Protein AF-A0A7V4VW98-F1 (afdb_monomer)

Nearest PDB structures (foldseek):
  4v7e-assembly1_CU  TM=2.780E-01  e=6.023E+00  Triticum aestivum
  8xvi-assembly1_R  TM=2.905E-01  e=5.648E+00  Acetivibrio thermocellus ATCC 27405
  8xve-assembly1_R  TM=2.223E-01  e=6.850E+00  Clostridium perfringens

Foldseek 3Di:
DDFDPLLLQQQLCVQVVHPRPPDDDDDPSSQVSVQVVVVVVVVVVQVVLCVLLVHHDDDDRDDDDDPDDPVVVVVVVVVLVVFFVDKDKDWDWDDDPPDITIDIDIDGHGPVVVVSSCVRNVPD

Mean predicted aligned error: 5.56 Å

Structure (mmCIF, N/CA/C/O backbone):
data_AF-A0A7V4VW98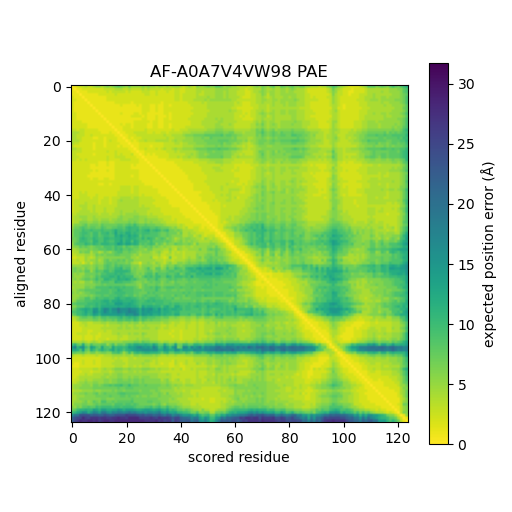-F1
#
_entry.id   AF-A0A7V4VW98-F1
#
loop_
_atom_site.group_PDB
_atom_site.id
_atom_site.type_symbol
_atom_site.label_atom_id
_atom_site.label_alt_id
_atom_site.label_comp_id
_atom_site.label_asym_id
_atom_site.label_entity_id
_atom_site.label_seq_id
_atom_site.pdbx_PDB_ins_code
_atom_site.Cartn_x
_atom_site.Cartn_y
_atom_site.Cartn_z
_atom_site.occupancy
_atom_site.B_iso_or_equiv
_atom_site.auth_seq_id
_atom_site.auth_comp_id
_atom_site.auth_asym_id
_atom_site.auth_atom_id
_atom_site.pdbx_PDB_model_num
ATOM 1 N N . MET A 1 1 ? -2.885 -1.266 0.933 1.00 87.31 1 MET A N 1
ATOM 2 C CA . MET A 1 1 ? -3.063 -0.910 -0.492 1.00 87.31 1 MET A CA 1
ATOM 3 C C . MET A 1 1 ? -2.621 -2.087 -1.345 1.00 87.31 1 MET A C 1
ATOM 5 O O . MET A 1 1 ? -1.635 -2.716 -0.986 1.00 87.31 1 MET A O 1
ATOM 9 N N . THR A 1 2 ? -3.332 -2.406 -2.424 1.00 90.31 2 THR A N 1
ATOM 10 C CA . THR A 1 2 ? -3.001 -3.518 -3.327 1.00 90.31 2 THR A CA 1
ATOM 11 C C . THR A 1 2 ? -3.001 -3.055 -4.775 1.00 90.31 2 THR A C 1
ATOM 13 O O . THR A 1 2 ? -3.876 -2.286 -5.177 1.00 90.31 2 THR A O 1
ATOM 16 N N . PHE A 1 3 ? -2.086 -3.608 -5.562 1.00 91.12 3 PHE A N 1
ATOM 17 C CA . PHE A 1 3 ? -1.977 -3.403 -7.002 1.00 91.12 3 PHE A CA 1
ATOM 18 C C . PHE A 1 3 ? -1.820 -4.748 -7.702 1.00 91.12 3 PHE A C 1
ATOM 20 O O . PHE A 1 3 ? -1.328 -5.706 -7.104 1.00 91.12 3 PHE A O 1
ATOM 27 N N . SER A 1 4 ? -2.194 -4.810 -8.980 1.00 91.19 4 SER A N 1
ATOM 28 C CA . SER A 1 4 ? -1.786 -5.937 -9.819 1.00 91.19 4 SER A CA 1
ATOM 29 C C . SER A 1 4 ? -0.259 -5.950 -9.986 1.00 91.19 4 SER A C 1
ATOM 31 O O . SER A 1 4 ? 0.402 -4.914 -9.858 1.00 91.19 4 SER A O 1
ATOM 33 N N . LYS A 1 5 ? 0.314 -7.113 -10.314 1.00 91.50 5 LYS A N 1
ATOM 34 C CA . LYS A 1 5 ? 1.756 -7.237 -10.581 1.00 91.50 5 LYS A CA 1
ATOM 35 C C . LYS A 1 5 ? 2.210 -6.318 -11.722 1.00 91.50 5 LYS A C 1
ATOM 37 O O . LYS A 1 5 ? 3.240 -5.666 -11.598 1.00 91.50 5 LYS A O 1
ATOM 42 N N . GLU A 1 6 ? 1.428 -6.230 -12.798 1.00 91.31 6 GLU A N 1
ATOM 43 C CA . GLU A 1 6 ? 1.722 -5.337 -13.925 1.00 91.31 6 GLU A CA 1
ATOM 44 C C . GLU A 1 6 ? 1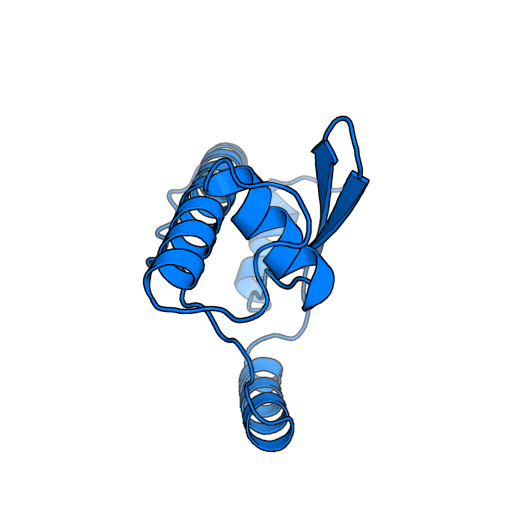.701 -3.866 -13.488 1.00 91.31 6 GLU A C 1
ATOM 46 O O . GLU A 1 6 ? 2.646 -3.126 -13.750 1.00 91.31 6 GLU A O 1
ATOM 51 N N . SER A 1 7 ? 0.662 -3.463 -12.754 1.00 92.44 7 SER A N 1
ATOM 52 C CA . SER A 1 7 ? 0.523 -2.109 -12.211 1.00 92.44 7 SER A CA 1
ATOM 53 C C . SER A 1 7 ? 1.697 -1.722 -11.313 1.00 92.44 7 SER A C 1
ATOM 55 O O . SER A 1 7 ? 2.209 -0.613 -11.432 1.00 92.44 7 SER A O 1
ATOM 57 N N . ALA A 1 8 ? 2.155 -2.634 -10.449 1.00 92.94 8 ALA A N 1
ATOM 58 C CA . ALA A 1 8 ? 3.305 -2.392 -9.583 1.00 92.94 8 ALA A CA 1
ATOM 59 C C . ALA A 1 8 ? 4.593 -2.151 -10.388 1.00 92.94 8 ALA A C 1
ATOM 61 O O . ALA A 1 8 ? 5.351 -1.243 -10.062 1.00 92.94 8 ALA A O 1
ATOM 62 N N . PHE A 1 9 ? 4.828 -2.912 -11.462 1.00 94.38 9 PHE A N 1
ATOM 63 C CA . PHE A 1 9 ? 5.996 -2.709 -12.327 1.00 94.38 9 PHE A CA 1
ATOM 64 C C . PHE A 1 9 ? 5.945 -1.383 -13.083 1.00 94.38 9 PHE A C 1
ATOM 66 O O . PHE A 1 9 ? 6.954 -0.687 -13.148 1.00 94.38 9 PHE A O 1
ATOM 73 N N . ILE A 1 10 ? 4.775 -1.006 -13.602 1.00 93.25 10 ILE A N 1
ATOM 74 C CA . ILE A 1 10 ? 4.606 0.280 -14.288 1.00 93.25 10 ILE A CA 1
ATOM 75 C C . ILE A 1 10 ? 4.825 1.439 -13.308 1.00 93.25 10 ILE A C 1
ATOM 77 O O . ILE A 1 10 ? 5.547 2.374 -13.637 1.00 93.25 10 ILE A O 1
ATOM 81 N N . LEU A 1 11 ? 4.263 1.364 -12.095 1.00 93.00 11 LEU A N 1
ATOM 82 C CA . LEU A 1 11 ? 4.482 2.379 -11.059 1.00 93.00 11 LEU A CA 1
ATOM 83 C C . LEU A 1 11 ? 5.966 2.537 -10.736 1.00 93.00 11 LEU A C 1
ATOM 85 O O . LEU A 1 11 ? 6.457 3.654 -10.662 1.00 93.00 11 LEU A O 1
ATOM 89 N N . VAL A 1 12 ? 6.692 1.431 -10.587 1.00 94.81 12 VAL A N 1
ATOM 90 C CA . VAL A 1 12 ? 8.140 1.464 -10.356 1.00 94.81 12 VAL A CA 1
ATOM 91 C C . VAL A 1 12 ? 8.882 2.118 -11.515 1.00 94.81 12 VAL A C 1
ATOM 93 O O . VAL A 1 12 ? 9.783 2.920 -11.273 1.00 94.81 12 VAL A O 1
ATOM 96 N N . ASP A 1 13 ? 8.525 1.790 -12.758 1.00 94.31 13 ASP A N 1
ATOM 97 C CA . ASP A 1 13 ? 9.158 2.402 -13.925 1.00 94.31 13 ASP A CA 1
ATOM 98 C 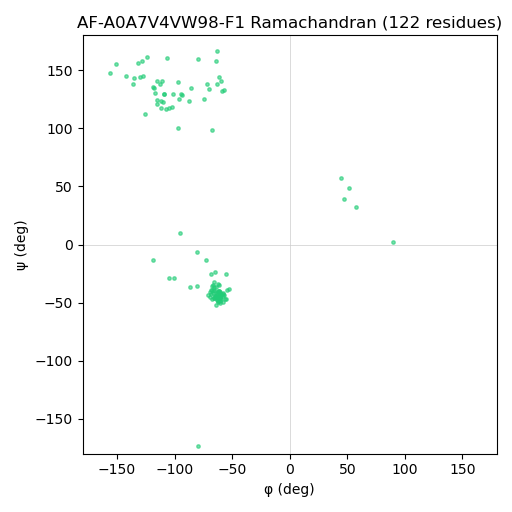C . ASP A 1 13 ? 8.949 3.922 -13.919 1.00 94.31 13 ASP A C 1
ATOM 100 O O . ASP A 1 13 ? 9.910 4.661 -14.103 1.00 94.31 13 ASP A O 1
ATOM 104 N N . ILE A 1 14 ? 7.740 4.392 -13.603 1.00 92.38 14 ILE A N 1
ATOM 105 C CA . ILE A 1 14 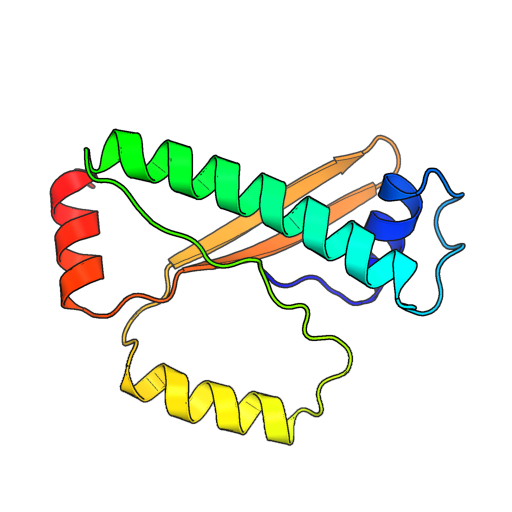? 7.436 5.825 -13.476 1.00 92.38 14 ILE A CA 1
ATOM 106 C C . ILE A 1 14 ? 8.233 6.460 -12.324 1.00 92.38 14 ILE A C 1
ATOM 108 O O . ILE A 1 14 ? 8.936 7.448 -12.529 1.00 92.38 14 ILE A O 1
ATOM 112 N N . LEU A 1 15 ? 8.172 5.880 -11.120 1.00 92.88 15 LEU A N 1
ATOM 113 C CA . LEU A 1 15 ? 8.818 6.413 -9.911 1.00 92.88 15 LEU A CA 1
ATOM 114 C C . LEU A 1 15 ? 10.342 6.508 -10.044 1.00 92.88 15 LEU A C 1
ATOM 116 O O . LEU A 1 15 ? 10.955 7.427 -9.507 1.00 92.88 15 LEU A O 1
ATOM 120 N N . LEU A 1 16 ? 10.955 5.559 -10.752 1.00 95.38 16 LEU A N 1
ATOM 121 C CA . LEU A 1 16 ? 12.400 5.511 -10.977 1.00 95.38 16 LEU A CA 1
ATOM 122 C C . LEU A 1 16 ? 12.819 6.153 -12.307 1.00 95.38 16 LEU A C 1
ATOM 124 O O . LEU A 1 16 ? 13.978 6.013 -12.703 1.00 95.38 16 LEU A O 1
ATOM 128 N N . ASN A 1 17 ? 11.896 6.838 -12.991 1.00 93.00 17 ASN A N 1
ATOM 129 C CA . ASN A 1 17 ? 12.113 7.507 -14.273 1.00 93.00 17 ASN A CA 1
ATOM 130 C C . ASN A 1 17 ? 12.746 6.588 -15.341 1.00 93.00 17 ASN A C 1
ATOM 132 O O . ASN A 1 17 ? 13.746 6.914 -15.986 1.00 93.00 17 ASN A O 1
ATOM 136 N N . ARG A 1 18 ? 12.179 5.390 -15.492 1.00 93.50 18 ARG A N 1
ATOM 137 C CA . ARG A 1 18 ? 12.558 4.355 -16.461 1.00 93.50 18 ARG A CA 1
ATOM 138 C C . ARG A 1 18 ? 11.520 4.279 -17.581 1.00 93.50 18 ARG A C 1
ATOM 140 O O . ARG A 1 18 ? 10.365 4.658 -17.424 1.00 93.50 18 ARG A O 1
ATOM 147 N N . HIS A 1 19 ? 11.914 3.701 -18.713 1.00 91.50 19 HIS A N 1
ATOM 148 C CA . HIS A 1 19 ? 10.952 3.344 -19.755 1.00 91.50 19 HIS A CA 1
ATOM 149 C C . HIS A 1 19 ? 9.960 2.288 -19.252 1.00 91.50 19 HIS A C 1
ATOM 151 O O . HIS A 1 19 ? 10.358 1.309 -18.620 1.00 91.50 19 HIS A O 1
ATOM 157 N N . ILE A 1 20 ? 8.683 2.458 -19.592 1.00 91.44 20 ILE A N 1
ATOM 158 C CA . ILE A 1 20 ? 7.612 1.537 -19.201 1.00 91.44 20 ILE A CA 1
ATOM 159 C C . ILE A 1 20 ? 7.887 0.125 -19.726 1.00 91.44 20 ILE A C 1
ATOM 161 O O . ILE A 1 20 ? 8.187 -0.081 -20.903 1.00 91.44 20 ILE A O 1
ATOM 165 N N . GLY A 1 21 ? 7.743 -0.860 -18.842 1.00 91.19 21 GLY A N 1
ATOM 166 C CA . GLY A 1 21 ? 7.979 -2.271 -19.121 1.00 91.19 21 GLY A CA 1
ATOM 167 C C . GLY A 1 21 ? 9.419 -2.718 -18.866 1.00 91.19 21 GLY A C 1
ATOM 168 O O . GLY A 1 21 ? 9.713 -3.898 -19.099 1.00 91.19 21 GLY A O 1
ATOM 169 N N . LYS A 1 22 ? 10.302 -1.829 -18.386 1.00 94.31 22 LYS A N 1
ATOM 170 C CA . LYS A 1 22 ? 11.693 -2.146 -18.023 1.00 94.31 22 LYS A CA 1
ATOM 171 C C . LYS A 1 22 ? 11.745 -3.038 -16.785 1.00 94.31 22 LYS A C 1
ATOM 173 O O . LYS A 1 22 ? 1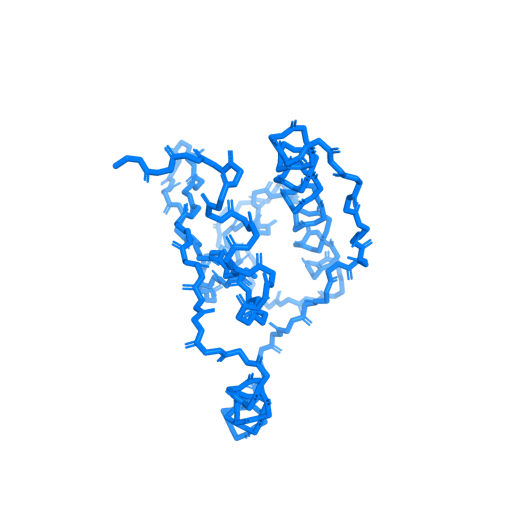2.519 -3.996 -16.765 1.00 94.31 22 LYS A O 1
ATOM 178 N N . THR A 1 23 ? 10.927 -2.756 -15.777 1.00 95.69 23 THR A N 1
ATOM 179 C CA . THR A 1 23 ? 10.894 -3.538 -14.536 1.00 95.69 23 THR A CA 1
ATOM 180 C C . THR A 1 23 ? 10.198 -4.881 -14.762 1.00 95.69 23 THR A C 1
ATOM 182 O O . THR A 1 23 ? 9.067 -4.945 -15.240 1.00 95.69 23 THR A O 1
ATOM 185 N N . LYS A 1 24 ? 10.887 -5.979 -14.420 1.00 93.75 24 LYS A N 1
ATOM 186 C CA . LYS A 1 24 ? 10.374 -7.364 -14.519 1.00 93.75 24 LYS A CA 1
ATOM 187 C C . LYS A 1 24 ? 10.300 -8.094 -13.175 1.00 93.75 24 LYS A C 1
ATOM 189 O O . LYS A 1 24 ? 9.674 -9.148 -13.084 1.00 93.75 24 LYS A O 1
ATOM 194 N N . ALA A 1 25 ? 10.936 -7.543 -12.146 1.00 93.19 25 ALA A N 1
ATOM 195 C CA . ALA A 1 25 ? 10.971 -8.069 -10.789 1.00 93.19 25 ALA A CA 1
ATOM 196 C C . ALA A 1 25 ? 11.122 -6.909 -9.795 1.00 93.19 25 ALA A C 1
ATOM 198 O O . ALA A 1 25 ? 11.638 -5.855 -10.162 1.00 93.19 25 ALA A O 1
ATOM 199 N N . LEU A 1 26 ? 10.680 -7.109 -8.549 1.00 92.62 26 LEU A N 1
ATOM 200 C CA . LEU A 1 26 ? 10.866 -6.133 -7.473 1.00 92.62 26 LEU A CA 1
ATOM 201 C C . LEU A 1 26 ? 12.093 -6.506 -6.635 1.00 92.62 26 LEU A C 1
ATOM 203 O O . LEU A 1 26 ? 12.011 -7.389 -5.778 1.00 92.62 26 LEU A O 1
ATOM 207 N N . GLY A 1 27 ? 13.220 -5.840 -6.889 1.00 92.81 27 GLY A N 1
ATOM 208 C CA . GLY A 1 27 ? 14.374 -5.854 -5.997 1.00 92.81 27 GLY A CA 1
ATOM 209 C C . GLY A 1 27 ? 14.182 -4.895 -4.821 1.00 92.81 27 GLY A C 1
ATOM 210 O O . GLY A 1 27 ? 13.114 -4.312 -4.631 1.00 92.81 27 GLY A O 1
ATOM 211 N N . GLU A 1 28 ? 15.223 -4.719 -4.012 1.00 93.50 28 GLU A N 1
ATOM 212 C CA . GLU A 1 28 ? 15.155 -3.857 -2.824 1.00 93.50 28 GLU A CA 1
ATOM 213 C C . GLU A 1 28 ? 14.911 -2.383 -3.174 1.00 93.50 28 GLU A C 1
ATOM 215 O O . GLU A 1 28 ? 14.131 -1.712 -2.500 1.00 93.50 28 GLU A O 1
ATOM 220 N N . LEU A 1 29 ? 15.493 -1.890 -4.273 1.00 95.19 29 LEU A N 1
ATOM 221 C CA . LEU A 1 29 ? 15.269 -0.519 -4.738 1.00 95.19 29 LEU A CA 1
ATOM 222 C C . LEU A 1 29 ? 13.818 -0.307 -5.185 1.00 95.19 29 LEU A C 1
ATOM 224 O O . LEU A 1 29 ? 13.186 0.677 -4.805 1.00 95.19 29 LEU A O 1
ATOM 228 N N . GLU A 1 30 ? 13.277 -1.236 -5.973 1.00 95.62 30 GLU A N 1
ATOM 229 C CA . GLU A 1 30 ? 11.906 -1.155 -6.474 1.00 95.62 30 GLU A CA 1
ATOM 230 C C . GLU A 1 30 ? 10.878 -1.259 -5.341 1.00 95.62 30 GLU A C 1
ATOM 232 O O . GLU A 1 30 ? 9.892 -0.519 -5.326 1.00 95.62 30 GLU A O 1
ATOM 237 N N . LYS A 1 31 ? 11.123 -2.137 -4.359 1.00 94.00 31 LYS A N 1
ATOM 238 C CA . LYS A 1 31 ? 10.309 -2.212 -3.139 1.00 94.00 31 LYS A CA 1
ATOM 239 C C . LYS A 1 31 ? 10.384 -0.902 -2.358 1.00 94.00 31 LYS A C 1
ATOM 241 O O . LYS A 1 31 ? 9.342 -0.357 -2.019 1.00 94.00 31 LYS A O 1
ATOM 246 N N . SER A 1 32 ? 11.578 -0.364 -2.121 1.00 94.31 32 SER A N 1
ATOM 247 C CA . SER A 1 32 ? 11.748 0.902 -1.395 1.00 94.31 32 SER A CA 1
ATOM 248 C C . SER A 1 32 ? 10.987 2.056 -2.062 1.00 94.31 32 SER A C 1
ATOM 250 O O . SER A 1 32 ? 10.242 2.774 -1.397 1.00 94.31 32 SER A O 1
ATOM 252 N N . ALA A 1 33 ? 11.051 2.164 -3.393 1.00 94.88 33 ALA A N 1
ATOM 253 C CA . ALA A 1 33 ? 10.306 3.177 -4.143 1.00 94.88 33 ALA A CA 1
ATOM 254 C C . ALA A 1 33 ? 8.781 3.055 -3.957 1.00 94.88 33 ALA A C 1
ATOM 256 O O . ALA A 1 33 ? 8.098 4.045 -3.691 1.00 94.88 33 ALA A O 1
ATOM 257 N N . LEU A 1 34 ? 8.236 1.836 -4.044 1.00 93.56 34 LEU A N 1
ATOM 258 C CA . LEU A 1 34 ? 6.814 1.588 -3.777 1.00 93.56 34 LEU A CA 1
ATOM 259 C C . LEU A 1 34 ? 6.440 1.853 -2.312 1.00 93.56 34 LEU A C 1
ATOM 261 O O . LEU A 1 34 ? 5.309 2.254 -2.031 1.00 93.56 34 LEU A O 1
ATOM 265 N N . GLN A 1 35 ? 7.367 1.621 -1.381 1.00 92.69 35 GLN A N 1
ATOM 266 C CA . GLN A 1 35 ? 7.143 1.798 0.050 1.00 92.69 35 GLN A CA 1
ATOM 267 C C . GLN A 1 35 ? 7.047 3.282 0.379 1.00 92.69 35 GLN A C 1
ATOM 269 O O . GLN A 1 35 ? 6.124 3.680 1.086 1.00 92.69 35 GLN A O 1
ATOM 274 N N . GLU A 1 36 ? 7.929 4.092 -0.203 1.00 92.50 36 GLU A N 1
ATOM 275 C CA . GLU A 1 36 ? 7.905 5.546 -0.075 1.00 92.50 36 GLU A CA 1
ATOM 276 C C . GLU A 1 36 ? 6.647 6.145 -0.712 1.00 92.50 36 GLU A C 1
ATOM 278 O O . GLU A 1 36 ? 5.945 6.930 -0.075 1.00 92.50 36 GLU A O 1
ATOM 283 N N . MET A 1 37 ? 6.270 5.693 -1.914 1.00 91.94 37 MET A N 1
ATOM 284 C CA . MET A 1 37 ? 4.989 6.071 -2.525 1.00 91.94 37 MET A CA 1
ATOM 285 C C . MET A 1 37 ? 3.812 5.742 -1.592 1.00 91.94 37 MET A C 1
ATOM 287 O O . MET A 1 37 ? 2.930 6.573 -1.367 1.00 91.94 37 MET A O 1
ATOM 291 N N . GLY A 1 38 ? 3.799 4.534 -1.022 1.00 89.94 38 GLY A N 1
ATOM 292 C CA . GLY A 1 38 ? 2.790 4.124 -0.051 1.00 89.94 38 GLY A CA 1
ATOM 293 C C . GLY A 1 38 ? 2.780 5.009 1.195 1.00 89.94 38 GLY A C 1
ATOM 294 O O . GLY A 1 38 ? 1.705 5.403 1.642 1.00 89.94 38 GLY A O 1
ATOM 295 N N . ASN A 1 39 ? 3.955 5.351 1.724 1.00 89.25 39 ASN A N 1
ATOM 296 C CA . ASN A 1 39 ? 4.120 6.207 2.894 1.00 89.25 39 ASN A CA 1
ATOM 297 C C . ASN A 1 39 ? 3.550 7.612 2.647 1.00 89.25 39 ASN A C 1
ATOM 299 O O . ASN A 1 39 ? 2.785 8.114 3.469 1.00 89.25 39 ASN A O 1
ATOM 303 N N . ILE A 1 40 ? 3.826 8.200 1.480 1.00 90.62 40 ILE A N 1
ATOM 304 C CA . ILE A 1 40 ? 3.294 9.508 1.071 1.00 90.62 40 ILE A CA 1
ATOM 305 C C . ILE A 1 40 ? 1.763 9.473 0.968 1.00 90.62 40 ILE A C 1
ATOM 307 O O . ILE A 1 40 ? 1.086 10.324 1.548 1.00 90.62 40 ILE A O 1
ATOM 311 N N . ILE A 1 41 ? 1.197 8.483 0.268 1.00 89.56 41 ILE A N 1
ATOM 312 C CA . ILE A 1 41 ? -0.257 8.384 0.052 1.00 89.56 41 ILE A CA 1
ATOM 313 C C . ILE A 1 41 ? -0.993 8.127 1.370 1.00 89.56 41 ILE A C 1
ATOM 315 O O . ILE A 1 41 ? -1.988 8.792 1.662 1.00 89.56 41 ILE A O 1
ATOM 319 N N . ILE A 1 42 ? -0.502 7.186 2.182 1.00 88.44 42 ILE A N 1
ATOM 320 C CA . ILE A 1 42 ? -1.093 6.866 3.488 1.00 88.44 42 ILE A CA 1
ATOM 321 C C . ILE A 1 42 ? -0.972 8.063 4.427 1.00 88.44 42 ILE A C 1
ATOM 323 O O . ILE A 1 42 ? -1.951 8.412 5.080 1.00 88.44 42 ILE A O 1
ATOM 327 N N . GLY A 1 43 ? 0.188 8.721 4.466 1.00 88.56 43 GLY A N 1
ATOM 328 C CA . GLY A 1 43 ? 0.406 9.917 5.274 1.00 88.56 43 GLY A CA 1
ATOM 329 C C . GLY A 1 43 ? -0.547 11.047 4.896 1.00 88.56 43 GLY A C 1
ATOM 330 O O . GLY A 1 43 ? -1.195 11.625 5.767 1.00 88.56 43 GLY A O 1
ATOM 331 N N . ALA A 1 44 ? -0.707 11.326 3.601 1.00 88.94 44 ALA A N 1
ATOM 332 C CA . ALA A 1 44 ? -1.656 12.324 3.116 1.00 88.94 44 ALA A CA 1
ATOM 333 C C . ALA A 1 44 ? -3.106 11.971 3.489 1.00 88.94 44 ALA A C 1
ATOM 335 O O . ALA A 1 44 ? -3.831 12.822 4.009 1.00 88.94 44 ALA A O 1
ATOM 336 N N . PHE A 1 45 ? -3.509 10.713 3.284 1.00 87.56 45 PHE A N 1
ATOM 337 C CA . PHE A 1 45 ? -4.843 10.228 3.634 1.00 87.56 45 PHE A CA 1
ATOM 338 C C . PHE A 1 45 ? -5.122 10.353 5.136 1.00 87.56 45 PHE A C 1
ATOM 340 O O . PHE A 1 45 ? -6.133 10.926 5.537 1.00 87.56 45 PHE A O 1
ATOM 347 N N . VAL A 1 46 ? -4.209 9.870 5.979 1.00 87.06 46 VAL A N 1
ATOM 348 C CA . VAL A 1 46 ? -4.374 9.891 7.434 1.00 87.06 46 VAL A CA 1
ATOM 349 C C . VAL A 1 46 ? -4.337 11.312 7.989 1.00 87.06 46 VAL A C 1
ATOM 351 O O . VAL A 1 46 ? -5.108 11.629 8.894 1.00 87.06 46 VAL A O 1
ATOM 354 N N . ASN A 1 47 ? -3.519 12.199 7.424 1.00 88.31 47 ASN A N 1
ATOM 355 C CA . ASN A 1 47 ? -3.531 13.615 7.786 1.00 88.31 47 ASN A CA 1
ATOM 356 C C . ASN A 1 47 ? -4.870 14.282 7.446 1.00 88.31 47 ASN A C 1
ATOM 358 O O . ASN A 1 47 ? -5.390 15.058 8.249 1.00 88.31 47 ASN A O 1
ATOM 362 N N . ALA A 1 48 ? -5.443 13.988 6.275 1.00 88.00 48 ALA A N 1
ATOM 363 C CA . ALA A 1 48 ? -6.764 14.490 5.903 1.00 88.00 48 ALA A CA 1
ATOM 364 C C . ALA A 1 48 ? -7.850 13.936 6.834 1.00 88.00 48 ALA A C 1
ATOM 366 O O . ALA A 1 48 ? -8.669 14.698 7.349 1.00 88.00 48 ALA A O 1
ATOM 367 N N . LEU A 1 49 ? -7.803 12.632 7.116 1.00 85.69 49 LEU A N 1
ATOM 368 C CA . LEU A 1 49 ? -8.731 11.982 8.029 1.00 85.69 49 LEU A CA 1
ATOM 369 C C . LEU A 1 49 ? -8.641 12.587 9.436 1.00 85.69 49 LEU A C 1
ATOM 371 O O . LEU A 1 49 ? -9.659 13.002 9.975 1.00 85.69 49 LEU A O 1
ATOM 375 N N . SER A 1 50 ? -7.437 12.750 9.988 1.00 87.62 50 SER A N 1
ATOM 376 C CA . SER A 1 50 ? -7.203 13.341 11.318 1.00 87.62 50 SER A CA 1
ATOM 377 C C . SER A 1 50 ? -7.877 14.705 11.487 1.00 87.62 50 SER A C 1
ATOM 379 O O . SER A 1 50 ? -8.431 14.996 12.547 1.00 87.62 50 SER A O 1
ATOM 381 N N . LYS A 1 51 ? -7.877 15.535 10.433 1.00 87.25 51 LYS A N 1
ATOM 382 C CA . LYS A 1 51 ? -8.555 16.842 10.429 1.00 87.25 51 LYS A CA 1
ATOM 383 C C . LYS A 1 51 ? -10.076 16.708 10.477 1.00 87.25 51 LYS A C 1
ATOM 385 O O . LYS A 1 51 ? -10.718 17.484 11.175 1.00 87.25 51 LYS A O 1
ATOM 390 N N . ILE A 1 52 ? -10.642 15.732 9.766 1.00 85.81 52 ILE A N 1
ATOM 391 C CA . ILE A 1 52 ? -12.088 15.457 9.766 1.00 85.81 52 ILE A CA 1
ATOM 392 C C . ILE A 1 52 ? -12.522 14.944 11.137 1.00 85.81 52 ILE A C 1
ATOM 394 O O . ILE A 1 52 ? -13.502 15.429 11.694 1.00 85.81 52 ILE A O 1
ATOM 398 N N . VAL A 1 53 ? -11.773 13.989 11.697 1.00 85.88 53 VAL A N 1
ATOM 399 C CA . VAL A 1 53 ? -12.126 13.373 12.983 1.00 85.88 53 VAL A CA 1
ATOM 400 C C . VAL A 1 53 ? -11.717 14.232 14.190 1.00 85.88 53 VAL A C 1
ATOM 402 O O . VAL A 1 53 ? -12.045 13.907 15.330 1.00 85.88 53 VAL A O 1
ATOM 405 N N . ASN A 1 54 ? -10.993 15.332 13.947 1.00 85.44 54 ASN A N 1
ATOM 406 C CA . ASN A 1 54 ? -10.386 16.209 14.950 1.00 85.44 54 ASN A CA 1
ATOM 407 C C . ASN A 1 54 ? -9.617 15.437 16.041 1.00 85.44 54 ASN A C 1
ATOM 409 O O . ASN A 1 54 ? -9.678 15.757 17.230 1.00 85.44 54 ASN A O 1
ATOM 413 N N . ARG A 1 55 ? -8.915 14.375 15.631 1.00 81.44 55 ARG A N 1
ATOM 414 C CA . ARG A 1 55 ? -8.080 13.535 16.495 1.00 81.44 55 ARG A CA 1
ATOM 415 C C . ARG A 1 55 ? -6.819 13.107 15.751 1.00 81.44 55 ARG A C 1
ATOM 417 O O . ARG A 1 55 ? -6.884 12.878 14.544 1.00 81.44 55 ARG A O 1
ATOM 424 N N . PRO A 1 56 ? -5.679 12.988 16.449 1.00 76.81 56 PRO A N 1
ATOM 425 C CA . PRO A 1 56 ? -4.452 12.515 15.834 1.00 76.81 56 PRO A CA 1
ATOM 426 C C . PRO A 1 56 ? -4.541 11.017 15.537 1.00 76.81 56 PRO A C 1
ATOM 428 O O . PRO A 1 56 ? -4.994 10.233 16.371 1.00 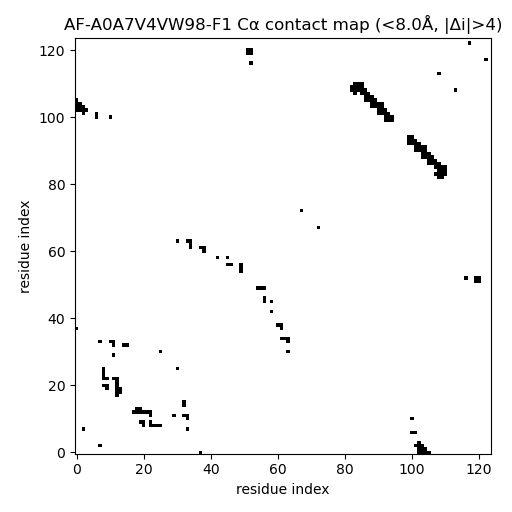76.81 56 PRO A O 1
ATOM 431 N N . PHE A 1 57 ? -4.050 10.627 14.367 1.00 80.00 57 PHE A N 1
ATOM 432 C CA . PHE A 1 57 ? -3.790 9.240 14.007 1.00 80.00 57 PHE A CA 1
ATOM 433 C C . PHE A 1 57 ? -2.282 9.022 13.910 1.00 80.00 57 PHE A C 1
ATOM 435 O O . PHE A 1 57 ? -1.554 9.862 13.381 1.00 80.00 57 PHE A O 1
ATOM 442 N N . PHE A 1 58 ? -1.820 7.867 14.379 1.00 75.50 58 PHE A N 1
ATOM 443 C CA . PHE A 1 58 ? -0.429 7.451 14.248 1.00 75.50 58 PHE A CA 1
ATOM 444 C C . PHE A 1 58 ? -0.345 6.308 13.244 1.00 75.50 58 PHE A C 1
ATOM 446 O O . PHE A 1 58 ? -1.080 5.328 13.353 1.00 75.50 58 PHE A O 1
ATOM 453 N N . ILE A 1 59 ? 0.554 6.434 12.269 1.00 72.50 59 ILE A N 1
ATOM 454 C CA . ILE A 1 59 ? 0.837 5.378 11.297 1.00 72.50 59 ILE A CA 1
ATOM 455 C C . ILE A 1 59 ? 2.245 4.841 11.488 1.00 72.5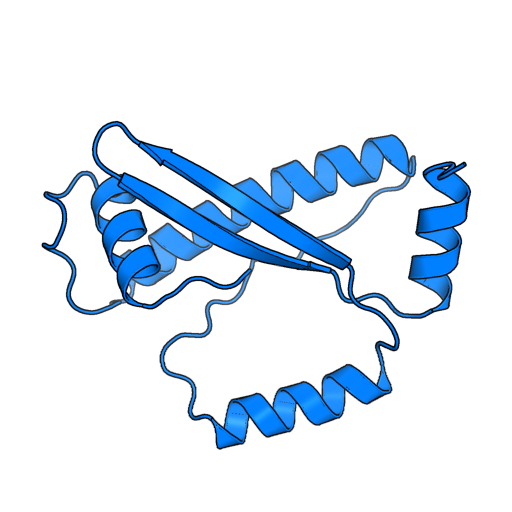0 59 ILE A C 1
ATOM 457 O O . ILE A 1 59 ? 3.197 5.594 11.684 1.00 72.50 59 ILE A O 1
ATOM 461 N N . SER A 1 60 ? 2.380 3.524 11.391 1.00 79.50 60 SER A N 1
ATOM 462 C CA . SER A 1 60 ? 3.671 2.887 11.158 1.00 79.50 60 SER A CA 1
ATOM 463 C C . SER A 1 60 ? 4.046 2.971 9.678 1.00 79.50 60 SER A C 1
ATOM 465 O O . SER A 1 60 ? 3.169 3.063 8.817 1.00 79.50 60 SER A O 1
ATOM 467 N N . VAL A 1 61 ? 5.337 2.827 9.373 1.00 76.31 61 VAL A N 1
ATOM 468 C CA . VAL A 1 61 ? 5.808 2.708 7.986 1.00 76.31 61 VAL A CA 1
ATOM 469 C C . VAL A 1 61 ? 5.115 1.518 7.300 1.00 76.31 61 VAL A C 1
ATOM 471 O O . VAL A 1 61 ? 5.063 0.428 7.887 1.00 76.31 61 VAL A O 1
ATOM 474 N N . PRO A 1 62 ? 4.585 1.682 6.073 1.00 79.25 62 PRO A N 1
ATOM 475 C CA . PRO A 1 62 ? 3.932 0.594 5.356 1.00 79.25 62 PRO A CA 1
ATOM 476 C C . PRO A 1 62 ? 4.898 -0.566 5.121 1.00 79.25 62 PRO A C 1
ATOM 478 O O . PRO A 1 62 ? 6.058 -0.349 4.783 1.00 79.25 62 PRO A O 1
ATOM 481 N N . LYS A 1 63 ? 4.424 -1.806 5.247 1.00 82.69 63 LYS A N 1
ATOM 482 C CA . LYS A 1 63 ? 5.180 -2.992 4.824 1.00 82.69 63 LYS A CA 1
ATOM 483 C C . LYS A 1 63 ? 4.722 -3.419 3.437 1.00 82.69 63 LYS A C 1
ATOM 485 O O . LYS A 1 63 ? 3.524 -3.415 3.155 1.00 82.69 63 LYS A O 1
ATOM 490 N N . ILE A 1 64 ? 5.666 -3.816 2.588 1.00 82.56 64 ILE A N 1
ATOM 491 C CA . ILE A 1 64 ? 5.350 -4.386 1.278 1.00 82.56 64 ILE A CA 1
ATOM 492 C C . ILE A 1 64 ? 5.296 -5.900 1.374 1.00 82.56 64 ILE A C 1
ATOM 494 O O . ILE A 1 64 ? 6.229 -6.554 1.832 1.00 82.56 64 ILE A O 1
ATOM 498 N N . ALA A 1 65 ? 4.191 -6.431 0.874 1.00 83.19 65 ALA A N 1
ATOM 499 C CA . ALA A 1 65 ? 3.969 -7.834 0.608 1.00 83.19 65 ALA A CA 1
ATOM 500 C C . ALA A 1 65 ? 3.986 -8.034 -0.911 1.00 83.19 65 ALA A C 1
ATOM 502 O O . ALA A 1 65 ? 3.140 -7.482 -1.613 1.00 83.19 65 ALA A O 1
ATOM 503 N N . PHE A 1 66 ? 4.940 -8.808 -1.423 1.00 83.88 66 PHE A N 1
ATOM 504 C CA . PHE A 1 66 ? 4.994 -9.182 -2.833 1.00 83.88 66 PHE A CA 1
ATOM 505 C C . PHE A 1 66 ? 5.327 -10.663 -2.947 1.00 83.88 66 PHE A C 1
ATOM 507 O O . PHE A 1 66 ? 6.183 -11.150 -2.215 1.00 83.88 66 PHE A O 1
ATOM 514 N N . ASP A 1 67 ? 4.645 -11.353 -3.860 1.00 80.44 67 ASP A N 1
ATOM 515 C CA . ASP A 1 67 ? 4.829 -12.788 -4.108 1.00 80.44 67 ASP A CA 1
ATOM 516 C C . ASP A 1 67 ? 4.601 -13.673 -2.865 1.00 80.44 67 ASP A C 1
ATOM 518 O O . ASP A 1 67 ? 5.237 -14.707 -2.671 1.00 80.44 67 ASP A O 1
ATOM 522 N N . ILE A 1 68 ? 3.685 -13.251 -1.984 1.00 80.44 68 ILE A N 1
ATOM 523 C CA . ILE A 1 68 ? 3.263 -14.078 -0.852 1.00 80.44 68 ILE A CA 1
ATOM 524 C C . ILE A 1 68 ? 2.448 -15.249 -1.393 1.00 80.44 68 ILE A C 1
ATOM 526 O O . ILE A 1 68 ? 1.541 -15.069 -2.209 1.00 80.44 68 ILE A O 1
ATOM 530 N N . THR A 1 69 ? 2.749 -16.452 -0.912 1.00 83.25 69 THR A N 1
ATOM 531 C CA . THR A 1 69 ? 1.980 -17.638 -1.275 1.00 83.25 69 THR A CA 1
ATOM 532 C C . THR A 1 69 ? 0.532 -17.490 -0.817 1.00 83.25 69 THR A C 1
ATOM 534 O O . THR A 1 69 ? 0.237 -16.950 0.252 1.00 83.25 69 THR A O 1
ATOM 537 N N . ARG A 1 70 ? -0.398 -18.009 -1.622 1.00 81.62 70 ARG A N 1
ATOM 538 C CA . ARG A 1 70 ? -1.829 -17.918 -1.317 1.00 81.62 70 ARG A CA 1
ATOM 539 C C . ARG A 1 70 ? -2.172 -18.476 0.068 1.00 81.62 70 ARG A C 1
ATOM 541 O O . ARG A 1 70 ? -2.951 -17.866 0.778 1.00 81.62 70 ARG A O 1
ATOM 548 N N . SER A 1 71 ? -1.542 -19.575 0.478 1.00 86.31 71 SER A N 1
ATOM 549 C CA . SER A 1 71 ? -1.778 -20.193 1.788 1.00 86.31 71 SER A CA 1
ATOM 550 C C . SER A 1 71 ? -1.409 -19.285 2.965 1.00 86.31 71 SER A C 1
ATOM 552 O O . SER A 1 71 ? -2.146 -19.229 3.945 1.00 86.31 71 SER A O 1
ATOM 554 N N . VAL A 1 72 ? -0.298 -18.548 2.870 1.00 85.44 72 VAL A N 1
ATOM 555 C CA . VAL A 1 72 ? 0.100 -17.580 3.905 1.00 85.44 72 VAL A CA 1
ATOM 556 C C . VAL A 1 72 ? -0.861 -16.396 3.916 1.00 85.44 72 VAL A C 1
ATOM 558 O O . VAL A 1 72 ? -1.259 -15.936 4.983 1.00 85.44 72 VAL A O 1
ATOM 561 N N . PHE A 1 73 ? -1.270 -15.923 2.739 1.00 84.31 73 PHE A N 1
ATOM 562 C CA . PHE A 1 73 ? -2.244 -14.841 2.635 1.00 84.31 73 PHE A CA 1
ATOM 563 C C . PHE A 1 73 ? -3.609 -15.229 3.227 1.00 84.31 73 PHE A C 1
ATOM 565 O O . PHE A 1 73 ? -4.161 -14.472 4.020 1.00 84.31 73 PHE A O 1
ATOM 572 N N . ASP A 1 74 ? -4.111 -16.424 2.914 1.00 85.81 74 ASP A N 1
ATOM 573 C CA . ASP A 1 74 ? -5.378 -16.944 3.438 1.00 85.81 74 ASP A CA 1
ATOM 574 C C . ASP A 1 74 ? -5.341 -17.058 4.973 1.00 85.81 74 ASP A C 1
ATOM 576 O O . ASP A 1 74 ? -6.291 -16.661 5.647 1.00 85.81 74 ASP A O 1
ATOM 580 N N . PHE A 1 75 ? -4.223 -17.518 5.546 1.00 87.38 75 PHE A N 1
ATOM 581 C CA . PHE A 1 75 ? -4.041 -17.557 7.000 1.00 87.38 75 PHE A CA 1
ATOM 582 C C . PHE A 1 75 ? -4.111 -16.160 7.639 1.00 87.38 75 PHE A C 1
ATOM 584 O O . PHE A 1 75 ? -4.816 -15.968 8.630 1.00 87.38 75 PHE A O 1
ATOM 591 N N . LEU A 1 76 ? -3.431 -15.167 7.052 1.00 83.25 76 LEU A N 1
ATOM 592 C CA . LEU A 1 76 ? -3.481 -13.782 7.536 1.00 83.25 76 LEU A CA 1
ATOM 593 C C . LEU A 1 76 ? -4.901 -13.207 7.475 1.00 83.25 76 LEU A C 1
ATOM 595 O O . LEU A 1 76 ? -5.320 -12.509 8.397 1.00 83.25 76 LEU A O 1
ATOM 599 N N . LEU A 1 77 ? -5.649 -13.512 6.412 1.00 81.94 77 LEU A N 1
ATOM 600 C CA . LEU A 1 77 ? -7.038 -13.078 6.279 1.00 81.94 77 LEU A CA 1
ATOM 601 C C . LEU A 1 77 ? -7.936 -13.672 7.369 1.00 81.94 77 LEU A C 1
ATOM 603 O O . LEU A 1 77 ? -8.752 -12.944 7.926 1.00 81.94 77 LEU A O 1
ATOM 607 N N . ILE A 1 78 ? -7.776 -14.956 7.703 1.00 86.31 78 ILE A N 1
ATOM 608 C CA . ILE A 1 78 ? -8.570 -15.612 8.755 1.00 86.31 78 ILE A CA 1
ATOM 609 C C . ILE A 1 78 ? -8.373 -14.920 10.108 1.00 86.31 78 ILE A C 1
ATOM 611 O O . ILE A 1 78 ? -9.346 -14.698 10.825 1.00 86.31 78 ILE A O 1
ATOM 615 N N . GLU A 1 79 ? -7.138 -14.554 10.457 1.00 84.81 79 GLU A N 1
ATOM 616 C CA . GLU A 1 79 ? -6.869 -13.817 11.697 1.00 84.81 79 GLU A CA 1
ATOM 617 C C . GLU A 1 79 ? -7.448 -12.396 11.665 1.00 84.81 79 GLU A C 1
ATOM 619 O O . GLU A 1 79 ? -8.027 -11.943 12.651 1.00 84.81 79 GLU A O 1
ATOM 624 N N . LEU A 1 80 ? -7.365 -11.704 10.524 1.00 80.19 80 LEU A N 1
ATOM 625 C CA . LEU A 1 80 ? -7.905 -10.349 10.377 1.00 80.19 80 LEU A CA 1
ATOM 626 C C . LEU A 1 80 ? -9.436 -10.299 10.489 1.00 80.19 80 LEU A C 1
ATOM 628 O O . LEU A 1 80 ? -9.965 -9.381 11.113 1.00 80.19 80 LEU A O 1
ATOM 632 N N . VAL A 1 81 ? -10.150 -11.285 9.937 1.00 79.69 81 VAL A N 1
ATOM 633 C CA . VAL A 1 81 ? -11.627 -11.343 9.977 1.00 79.69 81 VAL A CA 1
ATOM 634 C C . VAL A 1 81 ? -12.165 -11.503 11.404 1.00 79.69 81 VAL A C 1
ATOM 636 O O . VAL A 1 81 ? -13.282 -11.083 11.683 1.00 79.69 81 VAL A O 1
ATOM 639 N N . LYS A 1 82 ? -11.376 -12.043 12.342 1.00 81.31 82 LYS A N 1
ATOM 640 C CA . LYS A 1 82 ? -11.778 -12.106 13.760 1.00 81.31 82 LYS A CA 1
ATOM 641 C C . LYS A 1 82 ? -11.827 -10.731 14.429 1.00 81.31 82 LYS A C 1
ATOM 643 O O . LYS A 1 82 ? -12.505 -10.575 15.437 1.00 81.31 82 LYS A O 1
ATOM 648 N N . ILE A 1 83 ? -11.062 -9.773 13.911 1.00 77.56 83 ILE A N 1
ATOM 649 C CA . ILE A 1 83 ? -10.873 -8.440 14.498 1.00 77.56 83 ILE A CA 1
ATOM 650 C C . ILE A 1 83 ? -11.746 -7.406 13.773 1.00 77.56 83 ILE A C 1
ATOM 652 O O . ILE A 1 83 ? -12.150 -6.402 14.352 1.00 77.56 83 ILE A O 1
ATOM 656 N N . VAL A 1 84 ? -12.030 -7.645 12.493 1.00 79.88 84 VAL A N 1
ATOM 657 C CA . VAL A 1 84 ? -12.603 -6.658 11.578 1.00 79.88 84 VAL A CA 1
ATOM 658 C C . VAL A 1 84 ? -13.869 -7.229 10.951 1.00 79.88 84 VAL A C 1
ATOM 660 O O . VAL A 1 84 ? -13.801 -8.137 10.125 1.00 79.88 84 VAL A O 1
ATOM 663 N N . GLU A 1 85 ? -15.026 -6.658 11.289 1.00 74.56 85 GLU A N 1
ATOM 664 C CA . GLU A 1 85 ? -16.307 -7.045 10.676 1.00 74.56 85 GLU A CA 1
ATOM 665 C C . GLU A 1 85 ? -16.525 -6.403 9.303 1.00 74.56 85 GLU A C 1
ATOM 667 O O . GLU A 1 85 ? -17.134 -6.995 8.410 1.00 74.56 85 GLU A O 1
ATOM 672 N N . LYS A 1 86 ? -16.062 -5.162 9.130 1.00 79.12 86 LYS A N 1
ATOM 673 C CA . LYS A 1 86 ? -16.305 -4.357 7.931 1.00 79.12 86 LYS A CA 1
ATOM 674 C C . LYS A 1 86 ? -15.021 -3.676 7.483 1.00 79.12 86 LYS A C 1
ATOM 676 O O . LYS A 1 86 ? -14.227 -3.203 8.289 1.00 79.12 86 LYS A O 1
ATOM 681 N N . ALA A 1 87 ? -14.856 -3.587 6.169 1.00 83.44 87 ALA A N 1
ATOM 682 C CA . ALA A 1 87 ? -13.738 -2.903 5.540 1.00 83.44 87 ALA A CA 1
ATOM 683 C C . ALA A 1 87 ? -14.250 -1.750 4.679 1.00 83.44 87 ALA A C 1
ATOM 685 O O . ALA A 1 87 ? -15.185 -1.921 3.894 1.00 83.44 87 ALA A O 1
ATOM 686 N N . ILE A 1 88 ? -13.600 -0.592 4.779 1.00 84.44 88 ILE A N 1
ATOM 687 C CA . ILE A 1 88 ? -13.793 0.490 3.813 1.00 84.44 88 ILE A CA 1
ATOM 688 C C . ILE A 1 88 ? -12.817 0.247 2.669 1.00 84.44 88 ILE A C 1
ATOM 690 O O . ILE A 1 88 ? -11.607 0.140 2.882 1.00 84.44 88 ILE A O 1
ATOM 694 N N . VAL A 1 89 ? -13.349 0.159 1.452 1.00 88.12 89 VAL A N 1
ATOM 695 C CA . VAL A 1 89 ? -12.559 -0.010 0.233 1.00 88.12 89 VAL A CA 1
ATOM 696 C C . VAL A 1 89 ? -12.638 1.273 -0.573 1.00 88.12 89 VAL A C 1
ATOM 698 O O . VAL A 1 89 ? -13.723 1.714 -0.937 1.00 88.12 89 VAL A O 1
ATOM 701 N N . MET A 1 90 ? -11.483 1.854 -0.866 1.00 87.75 90 MET A N 1
ATOM 702 C CA . MET A 1 90 ? -11.363 2.996 -1.765 1.00 87.75 90 MET A CA 1
ATOM 703 C C . MET A 1 90 ? -10.557 2.586 -2.987 1.00 87.75 90 MET A C 1
ATOM 705 O O . MET A 1 90 ? -9.567 1.857 -2.885 1.00 87.75 90 MET A O 1
ATOM 709 N N . GLU A 1 91 ? -10.970 3.066 -4.148 1.00 91.00 91 GLU A N 1
ATOM 710 C CA . GLU A 1 91 ? -10.175 2.951 -5.358 1.00 91.00 91 GLU A CA 1
ATOM 711 C C . GLU A 1 91 ? -9.188 4.117 -5.434 1.00 91.00 91 GLU A C 1
ATOM 713 O O . GLU A 1 91 ? -9.541 5.266 -5.173 1.00 91.00 91 GLU A O 1
ATOM 718 N N . ILE A 1 92 ? -7.940 3.809 -5.773 1.00 88.81 92 ILE A N 1
ATOM 719 C CA . ILE A 1 92 ? -6.915 4.806 -6.066 1.00 88.81 92 ILE A CA 1
ATOM 720 C C . ILE A 1 92 ? -6.613 4.701 -7.550 1.00 88.81 92 ILE A C 1
ATOM 722 O O . ILE A 1 92 ? -6.224 3.635 -8.028 1.00 88.81 92 ILE A O 1
ATOM 726 N N . VAL A 1 93 ? -6.762 5.810 -8.265 1.00 90.88 93 VAL A N 1
ATOM 727 C CA . VAL A 1 93 ? -6.477 5.880 -9.696 1.00 90.88 93 VAL A CA 1
ATOM 728 C C . VAL A 1 93 ? -5.307 6.826 -9.916 1.00 90.88 93 VAL A C 1
ATOM 730 O O . VAL A 1 93 ? -5.372 7.999 -9.552 1.00 90.88 93 VAL A O 1
ATOM 733 N N . PHE A 1 94 ? -4.237 6.308 -10.510 1.00 88.25 94 PHE A N 1
ATOM 734 C CA . PHE A 1 94 ? -3.109 7.108 -10.968 1.00 88.25 94 PHE A CA 1
ATOM 735 C C . PHE A 1 94 ? -3.296 7.393 -12.451 1.00 88.25 94 PHE A C 1
ATOM 737 O O . PHE A 1 94 ? -3.456 6.470 -13.257 1.00 88.25 94 PHE A O 1
ATOM 744 N N . TYR A 1 95 ? -3.267 8.676 -12.791 1.00 86.56 95 TYR A N 1
ATOM 745 C CA . TYR A 1 95 ? -3.321 9.150 -14.163 1.00 86.56 95 TYR A CA 1
ATOM 746 C C . TYR A 1 95 ? -1.913 9.541 -14.600 1.00 86.56 95 TYR A C 1
ATOM 748 O O . TYR A 1 95 ? -1.317 10.446 -14.020 1.00 86.56 95 TYR A O 1
ATOM 756 N N . ASP A 1 96 ? -1.401 8.864 -15.622 1.00 76.62 96 ASP A N 1
ATOM 757 C CA . ASP A 1 96 ? -0.207 9.270 -16.356 1.00 76.62 96 ASP A CA 1
ATOM 758 C C . ASP A 1 96 ? -0.527 9.283 -17.860 1.00 76.62 96 ASP A C 1
ATOM 760 O O . ASP A 1 96 ? -1.467 8.622 -18.310 1.00 76.62 96 ASP A O 1
ATOM 764 N N . VAL A 1 97 ? 0.245 10.035 -18.645 1.00 57.88 97 VAL A N 1
ATOM 765 C CA . VAL A 1 97 ? 0.013 10.323 -20.074 1.00 57.88 97 VAL A CA 1
ATOM 766 C C . VAL A 1 97 ? -0.125 9.046 -20.916 1.00 57.88 97 VAL A C 1
ATOM 768 O O . VAL A 1 97 ? -0.765 9.054 -21.964 1.00 57.88 97 VAL A O 1
ATOM 771 N N . SER A 1 98 ? 0.461 7.938 -20.462 1.00 66.31 98 SER A N 1
ATOM 772 C CA . SER A 1 98 ? 0.537 6.682 -21.212 1.00 66.31 98 SER A CA 1
ATOM 773 C C . SER A 1 98 ? -0.409 5.578 -20.726 1.00 66.31 98 SER A C 1
ATOM 775 O O . SER A 1 98 ? -0.799 4.730 -21.532 1.00 66.31 98 SER A O 1
ATOM 777 N N . LYS A 1 99 ? -0.773 5.549 -19.435 1.00 77.81 99 LYS A N 1
ATOM 778 C CA . LYS A 1 99 ? -1.604 4.496 -18.829 1.00 77.81 99 LYS A CA 1
ATOM 779 C C . LYS A 1 99 ? -2.323 4.988 -17.570 1.00 77.81 99 LYS A C 1
ATOM 781 O O . LYS A 1 99 ? -1.781 5.757 -16.782 1.00 77.81 99 LYS A O 1
ATOM 786 N N . THR A 1 100 ? -3.515 4.442 -17.339 1.00 87.88 100 THR A N 1
ATOM 787 C CA . THR A 1 100 ? -4.243 4.560 -16.069 1.00 87.88 100 THR A CA 1
ATOM 788 C C . THR A 1 100 ? -3.943 3.350 -15.194 1.00 87.88 100 THR A C 1
ATOM 790 O O . THR A 1 100 ? -4.040 2.207 -15.649 1.00 87.88 100 THR A O 1
ATOM 793 N N . ILE A 1 101 ? -3.568 3.586 -13.937 1.00 91.38 101 ILE A N 1
ATOM 794 C CA . ILE A 1 101 ? -3.235 2.519 -12.988 1.00 91.38 101 ILE A CA 1
ATOM 795 C C . ILE A 1 101 ? -4.246 2.526 -11.851 1.00 91.38 101 ILE A C 1
ATOM 797 O O . ILE A 1 101 ? -4.405 3.527 -11.157 1.00 91.38 101 ILE A O 1
ATOM 801 N N . HIS A 1 102 ? -4.887 1.380 -11.643 1.00 90.75 102 HIS A N 1
ATOM 802 C CA . HIS A 1 102 ? -5.873 1.183 -10.590 1.00 90.75 102 HIS A CA 1
ATOM 803 C C . HIS A 1 102 ? -5.249 0.431 -9.414 1.00 90.75 102 HIS A C 1
ATOM 805 O O . HIS A 1 102 ? -4.631 -0.627 -9.568 1.00 90.75 102 HIS A O 1
ATOM 811 N N . GLY A 1 103 ? -5.434 0.982 -8.224 1.00 90.88 103 GLY A N 1
ATOM 812 C 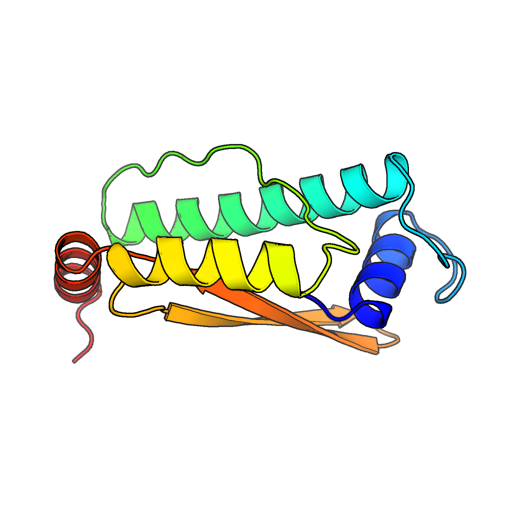CA . GLY A 1 103 ? -5.108 0.372 -6.948 1.00 90.88 103 GLY A CA 1
ATOM 813 C C . GLY A 1 103 ? -6.330 0.329 -6.048 1.00 90.88 103 GLY A C 1
ATOM 814 O O . GLY A 1 103 ? -7.293 1.070 -6.231 1.00 90.88 103 GLY A O 1
ATOM 815 N N . LYS A 1 104 ? -6.279 -0.532 -5.035 1.00 90.81 104 LYS A N 1
ATOM 816 C CA . LYS A 1 104 ? -7.284 -0.555 -3.969 1.00 90.81 104 LYS A CA 1
ATOM 817 C C . LYS A 1 104 ? -6.641 -0.241 -2.635 1.00 90.81 104 LYS A C 1
ATOM 819 O O . LYS A 1 104 ? -5.587 -0.778 -2.284 1.00 90.81 104 LYS A O 1
ATOM 824 N N . PHE A 1 105 ? -7.291 0.617 -1.875 1.00 88.69 105 PHE A N 1
ATOM 825 C CA . PHE A 1 105 ? -6.944 0.952 -0.512 1.00 88.69 105 PHE A CA 1
ATOM 826 C C . PHE A 1 105 ? -7.991 0.367 0.421 1.00 88.69 105 PHE A C 1
ATOM 828 O O . PHE A 1 105 ? -9.183 0.547 0.205 1.00 88.69 105 PHE A O 1
ATOM 835 N N . PHE A 1 106 ? -7.535 -0.343 1.446 1.00 86.56 106 PHE A N 1
ATOM 836 C CA . PHE A 1 106 ? -8.402 -0.997 2.413 1.00 86.56 106 PHE A CA 1
ATOM 837 C C . PHE A 1 106 ? -8.138 -0.371 3.769 1.00 86.56 106 PHE A C 1
ATOM 839 O O . PHE A 1 106 ? -6.979 -0.274 4.178 1.00 86.56 106 PHE A O 1
ATOM 846 N N . ILE A 1 107 ? -9.205 0.028 4.447 1.00 83.81 107 ILE A N 1
ATOM 847 C CA . ILE A 1 107 ? -9.173 0.428 5.846 1.00 83.81 107 ILE A CA 1
ATOM 848 C C . ILE A 1 107 ? -9.937 -0.641 6.604 1.00 83.81 107 ILE A C 1
ATOM 850 O O . ILE A 1 107 ? -11.122 -0.871 6.357 1.00 83.81 107 ILE A O 1
ATOM 854 N N . LEU A 1 108 ? -9.213 -1.313 7.485 1.00 85.56 108 LEU A N 1
ATOM 855 C CA . LEU A 1 108 ? -9.734 -2.347 8.355 1.00 85.56 108 LEU A CA 1
ATOM 856 C C . LEU A 1 108 ? -9.843 -1.733 9.747 1.00 85.56 108 LEU A C 1
ATOM 858 O O . LEU A 1 108 ? -8.833 -1.288 10.290 1.00 85.56 108 LEU A O 1
ATOM 862 N N . LEU A 1 109 ? -11.061 -1.651 10.271 1.00 83.19 109 LEU A N 1
ATOM 863 C CA . LEU A 1 109 ? -11.364 -1.077 11.579 1.00 83.19 109 LEU A CA 1
ATOM 864 C C . LEU A 1 109 ? -12.171 -2.096 12.377 1.00 83.19 109 LEU A C 1
ATOM 866 O O . LEU A 1 109 ? -12.996 -2.812 11.806 1.00 83.19 109 LEU A O 1
ATOM 870 N N . ASP A 1 110 ? -11.957 -2.132 13.687 1.00 86.81 110 ASP A N 1
ATOM 871 C CA . ASP A 1 110 ? -12.930 -2.748 14.583 1.00 86.81 110 ASP A CA 1
ATOM 872 C C . ASP A 1 110 ? -14.268 -1.983 14.540 1.00 86.81 110 ASP A C 1
ATOM 874 O O . ASP A 1 110 ? -14.382 -0.879 13.987 1.00 86.81 110 ASP A O 1
ATOM 878 N N . ILE A 1 111 ? -15.307 -2.606 15.094 1.00 85.38 111 ILE A N 1
ATOM 879 C CA . ILE A 1 111 ? -16.665 -2.062 15.064 1.00 85.38 111 ILE A CA 1
ATOM 880 C C . ILE A 1 111 ? -16.762 -0.710 15.786 1.00 85.38 111 ILE A C 1
ATOM 882 O O . ILE A 1 111 ? -17.379 0.213 15.259 1.00 85.38 111 ILE A O 1
ATOM 886 N N . GLU A 1 112 ? -16.078 -0.552 16.923 1.00 87.31 112 GLU A N 1
ATOM 887 C CA . GLU A 1 112 ? -16.090 0.675 17.729 1.00 87.31 112 GLU A CA 1
ATOM 888 C C . GLU A 1 112 ? -15.486 1.859 16.955 1.00 87.31 112 GLU A C 1
ATOM 890 O O . GLU A 1 112 ? -16.065 2.947 16.883 1.00 87.31 112 GLU A O 1
ATOM 895 N N . SER A 1 113 ? -14.344 1.636 16.305 1.00 85.94 113 SER A N 1
ATOM 896 C CA . SER A 1 113 ? -13.648 2.622 15.477 1.00 85.94 113 SER A CA 1
ATOM 897 C C . SER A 1 113 ? -14.459 2.994 14.239 1.00 85.94 113 SER A C 1
ATOM 899 O O . SER A 1 113 ? -14.452 4.157 13.823 1.00 85.94 113 SER A O 1
ATOM 901 N N . LEU A 1 114 ? -15.165 2.031 13.641 1.00 85.94 114 LEU A N 1
ATOM 902 C CA . LEU A 1 114 ? -16.023 2.275 12.485 1.00 85.94 114 LEU A CA 1
ATOM 903 C C . LEU A 1 114 ? -17.261 3.102 12.852 1.00 85.94 114 LEU A C 1
ATOM 905 O O . LEU A 1 114 ? -17.588 4.059 12.147 1.00 85.94 114 LEU A O 1
ATOM 909 N N . GLU A 1 115 ? -17.934 2.763 13.951 1.00 86.62 115 GLU A N 1
ATOM 910 C CA . GLU A 1 115 ? -19.072 3.530 14.465 1.00 86.62 115 GLU A CA 1
ATOM 911 C C . GLU A 1 115 ? -18.662 4.961 14.811 1.00 86.62 115 GLU A C 1
ATOM 913 O O . GLU A 1 115 ? -19.325 5.921 14.403 1.00 86.62 115 GLU A O 1
ATOM 918 N N . PHE A 1 116 ? -17.520 5.122 15.484 1.00 85.88 116 PHE A N 1
ATOM 919 C CA . PHE A 1 116 ? -16.951 6.434 15.758 1.00 85.88 116 PHE A CA 1
ATOM 920 C C . PHE A 1 116 ? -16.692 7.213 14.464 1.00 85.88 116 PHE A C 1
ATOM 922 O O . PHE A 1 116 ? -17.146 8.353 14.330 1.00 85.88 116 PHE A O 1
ATOM 929 N N . LEU A 1 117 ? -16.031 6.598 13.483 1.00 85.81 117 LEU A N 1
ATOM 930 C CA . LEU A 1 117 ? -15.748 7.220 12.192 1.00 85.81 117 LEU A CA 1
ATOM 931 C C . LEU A 1 117 ? -17.031 7.711 11.498 1.00 85.81 117 LEU A C 1
ATOM 933 O O . LEU A 1 117 ? -17.088 8.858 11.049 1.00 85.81 117 LEU A O 1
ATOM 937 N N . PHE A 1 118 ? -18.081 6.888 11.451 1.00 85.31 118 PHE A N 1
ATOM 938 C CA . PHE A 1 118 ? -19.366 7.276 10.861 1.00 85.31 118 PHE A CA 1
ATOM 939 C C . PHE A 1 118 ? -20.083 8.374 11.645 1.00 85.31 118 PHE A C 1
ATOM 941 O O . PHE A 1 118 ? -20.685 9.260 11.028 1.00 85.31 118 PHE A O 1
ATOM 948 N N . SER A 1 119 ? -19.970 8.378 12.975 1.00 85.69 119 SER A N 1
ATOM 949 C CA . SER A 1 119 ? -20.563 9.427 13.812 1.00 85.69 119 SER A CA 1
ATOM 950 C C . SER A 1 119 ? -19.980 10.812 13.507 1.00 85.69 119 SER A C 1
ATOM 952 O O . SER A 1 119 ? -20.703 11.811 13.531 1.00 85.69 119 SER A O 1
ATOM 954 N N . VAL A 1 120 ? -18.688 10.875 13.160 1.00 83.94 120 VAL A N 1
ATOM 955 C CA . VAL A 1 120 ? -17.993 12.138 12.887 1.00 83.94 120 VAL A CA 1
ATOM 956 C C . VAL A 1 120 ? -18.151 12.587 11.434 1.00 83.94 120 VAL A C 1
ATOM 958 O O . VAL A 1 120 ? -18.310 13.780 11.1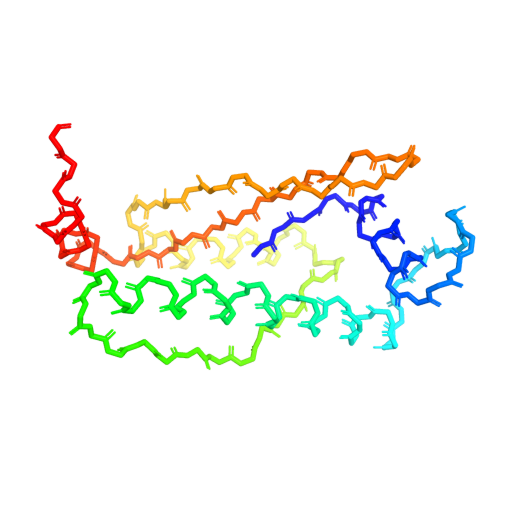79 1.00 83.94 120 VAL A O 1
ATOM 961 N N . ILE A 1 121 ? -18.168 11.655 10.475 1.00 79.75 121 ILE A N 1
ATOM 962 C CA . ILE A 1 121 ? -18.258 11.994 9.043 1.00 79.75 121 ILE A CA 1
ATOM 963 C C . ILE A 1 121 ? -19.662 12.489 8.642 1.00 79.75 121 ILE A C 1
ATOM 965 O O . ILE A 1 121 ? -19.799 13.100 7.585 1.00 79.75 121 ILE A O 1
ATOM 969 N N . LYS A 1 122 ? -20.698 12.325 9.484 1.00 66.00 122 LYS A N 1
ATOM 970 C CA . LYS A 1 122 ? -22.094 12.689 9.156 1.00 66.00 122 LYS A CA 1
ATOM 971 C C . LYS A 1 122 ? -22.471 12.214 7.745 1.00 66.00 122 LYS A C 1
ATOM 973 O O . LYS A 1 122 ? -22.866 13.011 6.894 1.00 66.00 122 LYS A O 1
ATOM 978 N N . LEU A 1 123 ? -22.349 10.913 7.493 1.00 54.56 123 LEU A N 1
ATOM 979 C CA . LEU A 1 123 ? -23.033 10.312 6.350 1.00 54.56 123 LEU A CA 1
ATOM 980 C C . LEU A 1 123 ? -24.538 10.388 6.646 1.00 54.56 123 LEU A C 1
ATOM 982 O O . LEU A 1 123 ? -25.049 9.622 7.461 1.00 54.56 123 LEU A O 1
ATOM 986 N N . LYS A 1 124 ? -25.201 11.401 6.080 1.00 39.69 124 LYS A N 1
ATOM 987 C CA . LYS A 1 124 ? -26.660 11.421 5.938 1.00 39.69 124 LYS A CA 1
ATOM 988 C C . LYS A 1 124 ? -27.082 10.422 4.873 1.00 39.69 124 LYS A C 1
ATOM 990 O O . LYS A 1 124 ? -26.357 10.334 3.857 1.00 39.69 124 LYS A O 1
#

Solvent-accessible surface area (backbone atoms only — not comparable to full-atom values): 7526 Å² total; per-residue (Å²): 108,51,62,51,74,67,49,49,31,42,50,41,12,59,78,69,74,45,64,79,76,69,49,87,72,79,50,74,68,47,45,49,54,55,36,51,53,47,39,53,53,50,50,54,51,47,54,55,46,22,64,68,66,72,44,91,74,87,81,76,84,65,81,88,84,76,91,71,54,67,69,62,51,53,53,53,48,59,59,47,55,78,58,28,87,56,67,52,75,43,81,42,78,46,82,53,101,87,52,78,40,69,33,40,37,68,47,78,35,39,67,69,60,47,53,51,51,50,69,59,68,62,81,125

Radius of gyration: 16.54 Å; Cα contacts (8 Å, |Δi|>4): 108; chains: 1; bounding box: 42×37×39 Å

Secondary structure (DSSP, 8-state):
-EE-HHHHHHHHHHHTT--TT---S--HHHHHHHHHHHHHHHHHHHHHHHHHHTS----PPPPP--S--HHHHHHHHHHHHTT-SEEEEEEEEEE-SS-EEEEEEEEEE-HHHHHHHHHHHT--

pLDDT: mean 85.99, std 8.16, range [39.69, 95.69]

Sequence (124 aa):
MTFSKESAFILVDILLNRHIGKTKALGELEKSALQEMGNIIIGAFVNALSKIVNRPFFISVPKIAFDITRSVFDFLLIELVKIVEKAIVMEIVFYDVSKTIHGKFFILLDIESLEFLFSVIKLK